Protein AF-B2ZT66-F1 (afdb_monomer_lite)

Foldseek 3Di:
DDKDFPVRVCVVVVDDPVVVVVVCVVVVWAWDDDPCNCVNVVNDPDDTTITDD

InterPro domains:
  IPR010613 Pescadillo [PF06732] (2-53)
  IPR010613 Pescadillo [PTHR12221] (2-52)

Sequence (53 aa):
VNYISRRQALKKLQLSLKDFRRLCILKGIYPHEPAHKKKVNKGSTENRVWYYR

Organism: Heterorhabditis megidis (NCBI:tx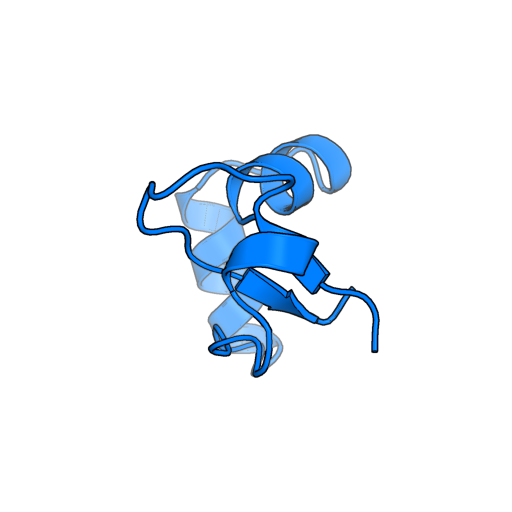id52065)

Structure (mmCIF, N/CA/C/O backbone):
data_AF-B2ZT66-F1
#
_entry.id   AF-B2ZT66-F1
#
loop_
_atom_site.group_PDB
_atom_site.id
_atom_site.type_symbol
_atom_site.label_atom_id
_atom_site.label_alt_id
_atom_site.label_comp_id
_atom_site.label_asym_id
_atom_site.label_entity_id
_atom_site.label_seq_id
_atom_site.pdbx_PDB_ins_code
_atom_site.Cartn_x
_atom_site.Cartn_y
_atom_site.Cartn_z
_atom_site.occupancy
_atom_site.B_iso_or_equiv
_atom_site.auth_seq_id
_atom_site.auth_comp_id
_atom_site.auth_asym_id
_atom_site.auth_atom_id
_atom_site.pdbx_PDB_model_num
ATOM 1 N N . VAL A 1 1 ? 0.041 1.236 -17.111 1.00 62.50 1 VAL A N 1
ATOM 2 C CA . VAL A 1 1 ? -0.626 0.812 -15.859 1.00 62.50 1 VAL A CA 1
ATOM 3 C C . VAL A 1 1 ? 0.271 1.154 -14.683 1.00 62.50 1 VAL A C 1
ATOM 5 O O . VAL A 1 1 ? 1.434 0.764 -14.693 1.00 62.50 1 VAL A O 1
ATOM 8 N N . ASN A 1 2 ? -0.219 1.956 -13.737 1.00 86.62 2 ASN A N 1
ATOM 9 C CA . ASN A 1 2 ? 0.567 2.383 -12.580 1.00 86.62 2 ASN A CA 1
ATOM 10 C C . ASN A 1 2 ? 0.354 1.407 -11.421 1.00 86.62 2 ASN A C 1
ATOM 12 O O . ASN A 1 2 ? -0.781 1.105 -11.068 1.00 86.62 2 ASN A O 1
ATOM 16 N N . TYR A 1 3 ? 1.451 0.940 -10.830 1.00 91.56 3 TYR A N 1
ATOM 17 C CA . TYR A 1 3 ? 1.426 0.057 -9.668 1.00 91.56 3 TYR A CA 1
ATOM 18 C C . TYR A 1 3 ? 1.807 0.824 -8.406 1.00 91.56 3 TYR A C 1
ATOM 20 O O . TYR A 1 3 ? 2.644 1.732 -8.437 1.00 91.56 3 TYR A O 1
ATOM 28 N N . ILE A 1 4 ? 1.220 0.430 -7.283 1.00 93.62 4 ILE A N 1
ATOM 29 C CA . ILE A 1 4 ? 1.579 0.906 -5.953 1.00 93.62 4 ILE A CA 1
ATOM 30 C C . ILE A 1 4 ? 1.979 -0.282 -5.079 1.00 93.62 4 ILE A C 1
ATOM 32 O O . ILE A 1 4 ? 1.336 -1.330 -5.086 1.00 93.62 4 ILE A O 1
ATOM 36 N N . SER A 1 5 ? 3.074 -0.147 -4.333 1.00 93.50 5 SER A N 1
ATOM 37 C CA . SER A 1 5 ? 3.484 -1.197 -3.396 1.00 93.50 5 SER A CA 1
ATOM 38 C C . SER A 1 5 ? 2.577 -1.206 -2.165 1.00 93.50 5 SER A C 1
ATOM 40 O O . SER A 1 5 ? 2.078 -0.157 -1.747 1.00 93.50 5 SER A O 1
ATOM 42 N N . ARG A 1 6 ? 2.436 -2.362 -1.502 1.00 94.44 6 ARG A N 1
ATOM 43 C CA . ARG A 1 6 ? 1.677 -2.478 -0.238 1.00 94.44 6 ARG A CA 1
ATOM 44 C C . ARG A 1 6 ? 2.041 -1.393 0.784 1.00 94.44 6 ARG A C 1
ATOM 46 O O . ARG A 1 6 ? 1.163 -0.791 1.389 1.00 94.44 6 ARG A O 1
ATOM 53 N N . ARG A 1 7 ? 3.339 -1.126 0.972 1.00 94.00 7 ARG A N 1
ATOM 54 C CA . ARG A 1 7 ? 3.833 -0.134 1.947 1.00 94.00 7 ARG A CA 1
ATOM 55 C C . ARG A 1 7 ? 3.413 1.290 1.581 1.00 94.00 7 ARG A C 1
ATOM 57 O O . ARG A 1 7 ? 3.055 2.065 2.461 1.00 94.00 7 ARG A O 1
ATOM 64 N N . GLN A 1 8 ? 3.442 1.629 0.294 1.00 94.12 8 GLN A N 1
ATOM 65 C CA . GLN A 1 8 ? 2.978 2.932 -0.184 1.00 94.12 8 GLN A CA 1
ATOM 66 C C . GLN A 1 8 ? 1.459 3.069 -0.047 1.00 94.12 8 GLN A C 1
ATOM 68 O O . GLN A 1 8 ? 0.999 4.124 0.377 1.00 94.12 8 GLN A O 1
ATOM 73 N N . ALA A 1 9 ? 0.697 2.013 -0.347 1.00 95.44 9 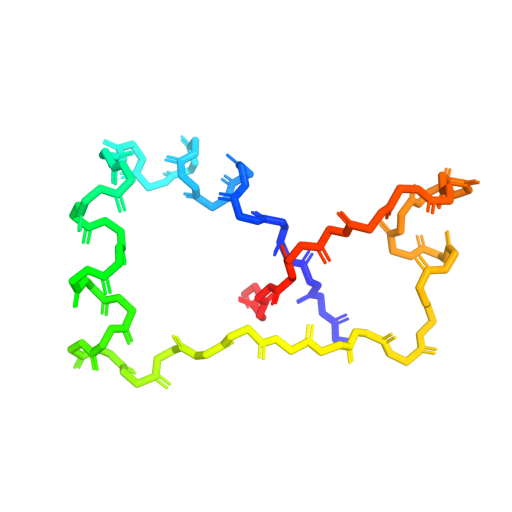ALA A N 1
ATOM 74 C CA . ALA A 1 9 ? -0.755 2.004 -0.179 1.00 95.44 9 ALA A CA 1
ATOM 75 C C . ALA A 1 9 ? -1.151 2.217 1.291 1.00 95.44 9 ALA A C 1
ATOM 77 O O . ALA A 1 9 ? -1.967 3.087 1.580 1.00 95.44 9 ALA A O 1
ATOM 78 N N . LEU A 1 10 ? -0.489 1.517 2.220 1.00 96.25 10 LEU A N 1
ATOM 79 C CA . LEU A 1 10 ? -0.672 1.711 3.662 1.00 96.25 10 LEU A CA 1
ATOM 80 C C . LEU A 1 10 ? -0.383 3.152 4.093 1.00 96.25 10 LEU A C 1
ATOM 82 O O . LEU A 1 10 ? -1.198 3.757 4.781 1.00 96.25 10 LEU A O 1
ATOM 86 N N . LYS A 1 11 ? 0.744 3.729 3.648 1.00 96.38 11 LYS A N 1
ATOM 87 C C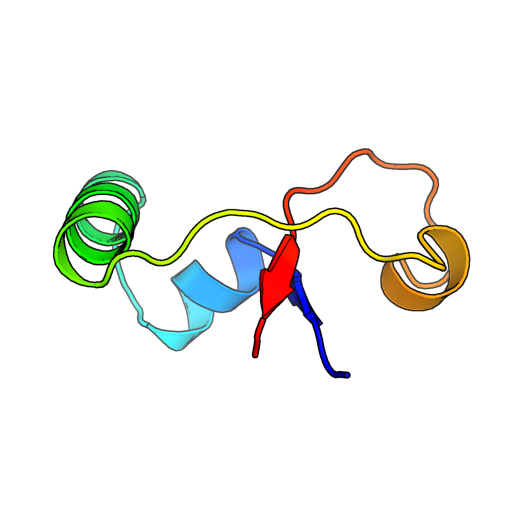A . LYS A 1 11 ? 1.115 5.114 3.985 1.00 96.38 11 LYS A CA 1
ATOM 88 C C . LYS A 1 11 ? 0.126 6.137 3.417 1.00 96.38 11 LYS A C 1
ATOM 90 O O . LYS A 1 11 ? -0.140 7.139 4.067 1.00 96.38 11 LYS A O 1
ATOM 95 N N . LYS A 1 12 ? -0.404 5.894 2.214 1.00 95.50 12 LYS A N 1
ATOM 96 C CA . LYS A 1 12 ? -1.354 6.794 1.549 1.00 95.50 12 LYS A CA 1
ATOM 97 C C . LYS A 1 12 ? -2.743 6.744 2.188 1.00 95.50 12 LYS A C 1
ATOM 99 O O . LYS A 1 12 ? -3.368 7.784 2.327 1.00 95.50 12 LYS A O 1
ATOM 104 N N . LEU A 1 13 ? -3.208 5.551 2.555 1.00 95.12 13 LEU A N 1
ATOM 105 C CA . LEU A 1 13 ? -4.519 5.349 3.179 1.00 95.12 13 LEU A CA 1
ATOM 106 C C . LEU A 1 13 ? -4.498 5.587 4.694 1.00 95.12 13 LEU A C 1
ATOM 108 O O . LEU A 1 13 ? -5.559 5.662 5.296 1.00 95.12 13 LEU A O 1
ATOM 112 N N . GLN A 1 14 ? -3.306 5.692 5.295 1.00 96.06 14 GLN A N 1
ATOM 113 C CA . GLN A 1 14 ? -3.109 5.856 6.739 1.00 96.06 14 GLN A CA 1
ATOM 114 C C . GLN A 1 14 ? -3.793 4.747 7.557 1.00 96.06 14 GLN A C 1
ATOM 116 O O . GLN A 1 14 ? -4.337 4.980 8.630 1.00 96.06 14 GLN A O 1
ATOM 121 N N . LEU A 1 15 ? -3.748 3.515 7.040 1.00 95.56 15 LEU A N 1
ATOM 122 C CA . LEU A 1 15 ? -4.367 2.345 7.661 1.00 95.56 15 LEU A CA 1
ATOM 123 C C . LEU A 1 15 ? -3.331 1.416 8.287 1.00 95.56 15 LEU A C 1
ATOM 125 O O . LEU A 1 15 ? -2.195 1.294 7.816 1.00 95.56 15 LEU A O 1
ATOM 129 N N . SER A 1 16 ? -3.773 0.673 9.303 1.00 96.38 16 SER A N 1
ATOM 130 C CA . SER A 1 16 ? -3.043 -0.493 9.789 1.00 96.38 16 SER A CA 1
ATOM 131 C C . SER A 1 16 ? -3.030 -1.605 8.728 1.00 96.38 16 SER A C 1
ATOM 133 O O . SER A 1 16 ? -3.883 -1.671 7.838 1.00 96.38 16 SER A O 1
ATOM 135 N N . LEU A 1 17 ? -2.081 -2.542 8.831 1.00 95.38 17 LEU A N 1
ATOM 136 C CA . LEU A 1 17 ? -2.032 -3.696 7.924 1.00 95.38 17 LEU A CA 1
ATOM 137 C C . LEU A 1 17 ? -3.301 -4.562 8.012 1.00 95.38 17 LEU A C 1
ATOM 139 O O . LEU A 1 17 ? -3.719 -5.140 7.008 1.00 95.38 17 LEU A O 1
ATOM 143 N N . LYS A 1 18 ? -3.905 -4.657 9.203 1.00 96.69 18 LYS A N 1
ATOM 144 C CA . LYS A 1 18 ? -5.119 -5.444 9.444 1.00 96.69 18 LYS A CA 1
ATOM 145 C C . LYS A 1 18 ? -6.310 -4.840 8.706 1.00 96.69 18 LYS A C 1
ATOM 147 O O . LYS A 1 18 ? -7.012 -5.560 7.996 1.00 96.69 18 LYS A O 1
ATOM 152 N N . ASP A 1 19 ? -6.488 -3.529 8.823 1.00 97.12 19 ASP A N 1
ATOM 153 C CA . ASP A 1 19 ? -7.615 -2.829 8.203 1.00 97.12 19 ASP A CA 1
ATOM 154 C C . ASP A 1 19 ? -7.452 -2.760 6.690 1.00 97.12 19 ASP A C 1
ATOM 156 O O . ASP A 1 19 ? -8.408 -2.996 5.958 1.00 97.12 19 ASP A O 1
ATOM 160 N N . PHE A 1 20 ? -6.221 -2.570 6.210 1.00 97.00 20 PHE A N 1
ATOM 161 C CA . PHE A 1 20 ? -5.920 -2.646 4.786 1.00 97.00 20 PHE A CA 1
ATOM 162 C C . PHE A 1 20 ? -6.293 -4.007 4.184 1.00 97.00 20 PHE A C 1
ATOM 164 O O . PHE A 1 20 ? -6.931 -4.055 3.139 1.00 97.00 20 PHE A O 1
ATOM 171 N N . ARG A 1 21 ? -5.962 -5.123 4.851 1.00 95.94 21 ARG A N 1
ATOM 172 C CA . ARG A 1 21 ? -6.342 -6.468 4.375 1.00 95.94 21 ARG A CA 1
ATOM 173 C C . ARG A 1 21 ? -7.858 -6.661 4.338 1.00 95.94 21 ARG A C 1
ATOM 175 O O . ARG A 1 21 ? -8.367 -7.194 3.357 1.00 95.94 21 ARG A O 1
ATOM 182 N N . ARG A 1 22 ? -8.573 -6.214 5.378 1.00 97.44 22 ARG A N 1
ATOM 183 C CA . ARG A 1 22 ? -10.046 -6.254 5.408 1.00 97.44 22 ARG A CA 1
ATOM 184 C C . ARG A 1 22 ? -10.640 -5.437 4.264 1.00 97.44 22 ARG A C 1
ATOM 186 O O . ARG A 1 22 ? -11.506 -5.935 3.555 1.00 97.44 22 ARG A O 1
ATOM 193 N N . LEU A 1 23 ? -10.128 -4.228 4.044 1.00 96.44 23 LEU A N 1
ATOM 194 C CA . LEU A 1 23 ? -10.551 -3.358 2.952 1.00 96.44 23 LEU A CA 1
ATOM 195 C C . LEU A 1 23 ? -10.298 -4.005 1.588 1.00 96.44 23 LEU A C 1
ATOM 197 O O . LEU A 1 23 ? -11.191 -3.984 0.748 1.00 96.44 23 LEU A O 1
ATOM 201 N N . CYS A 1 24 ? -9.131 -4.619 1.375 1.00 96.00 24 CYS A N 1
ATOM 202 C CA . CYS A 1 24 ? -8.819 -5.331 0.136 1.00 96.00 24 CYS A CA 1
ATOM 203 C C . CYS A 1 24 ? -9.831 -6.443 -0.165 1.00 96.00 24 CYS A C 1
ATOM 205 O O . CYS A 1 24 ? -10.291 -6.533 -1.295 1.00 96.00 24 CYS A O 1
ATOM 207 N N . ILE A 1 25 ? -10.231 -7.234 0.837 1.00 96.50 25 ILE A N 1
ATOM 208 C CA . ILE A 1 25 ? -11.256 -8.277 0.666 1.00 96.50 25 ILE A CA 1
ATOM 209 C C . ILE A 1 25 ? -12.607 -7.645 0.319 1.00 96.50 25 ILE A C 1
ATOM 211 O O . ILE A 1 25 ? -13.219 -8.011 -0.678 1.00 96.50 25 ILE A O 1
ATOM 215 N N . LEU A 1 26 ? -13.045 -6.654 1.102 1.00 96.88 26 LEU A N 1
ATOM 216 C CA . LEU A 1 26 ? -14.342 -5.996 0.912 1.00 96.88 26 LEU A CA 1
ATOM 217 C C . LEU A 1 26 ? -14.459 -5.267 -0.432 1.00 96.88 26 LEU A C 1
ATOM 219 O O . LEU A 1 26 ? -15.554 -5.132 -0.968 1.00 96.88 26 LE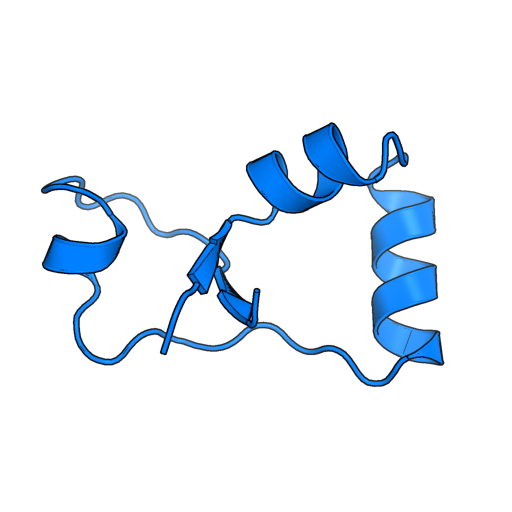U A O 1
ATOM 223 N N . LYS A 1 27 ? -13.344 -4.766 -0.965 1.00 95.62 27 LYS A N 1
ATOM 2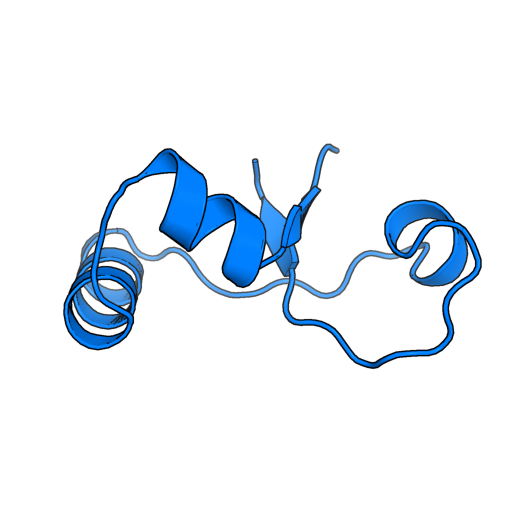24 C CA . LYS A 1 27 ? -13.288 -4.067 -2.254 1.00 95.62 27 LYS A CA 1
ATOM 225 C C . LYS A 1 27 ? -12.892 -4.976 -3.419 1.00 95.62 27 LYS A C 1
ATOM 227 O O . LYS A 1 27 ? -12.819 -4.483 -4.538 1.00 95.62 27 LYS A O 1
ATOM 232 N N . GLY A 1 28 ? -12.616 -6.261 -3.175 1.00 95.62 28 GLY A N 1
ATOM 233 C CA . GLY A 1 28 ? -12.139 -7.191 -4.204 1.00 95.62 28 GLY A CA 1
ATOM 234 C C . GLY A 1 28 ? -10.798 -6.780 -4.826 1.00 95.62 28 GLY A C 1
ATOM 235 O O . GLY A 1 28 ? -10.553 -7.038 -6.000 1.00 95.62 28 GLY A O 1
ATOM 236 N N . ILE A 1 29 ? -9.939 -6.095 -4.065 1.00 95.06 29 ILE A N 1
ATOM 237 C CA . ILE A 1 29 ? -8.624 -5.634 -4.520 1.00 95.06 29 ILE A CA 1
ATOM 238 C C . ILE A 1 29 ? -7.589 -6.701 -4.178 1.00 95.06 29 ILE A C 1
ATOM 240 O O . ILE A 1 29 ? -7.269 -6.922 -3.007 1.00 95.06 29 ILE A O 1
ATOM 244 N N . TYR A 1 30 ? -7.009 -7.307 -5.208 1.00 94.38 30 TYR A N 1
ATOM 245 C CA . TYR A 1 30 ? -5.999 -8.349 -5.070 1.00 94.38 30 TYR A CA 1
ATOM 246 C C . TYR A 1 30 ? -4.621 -7.862 -5.524 1.00 94.38 30 TYR A C 1
ATOM 248 O O . TYR A 1 30 ? -4.507 -6.919 -6.313 1.00 94.38 30 TYR A O 1
ATOM 256 N N . PRO A 1 31 ? -3.545 -8.459 -4.990 1.00 94.38 31 PRO A N 1
ATOM 257 C CA . PRO A 1 31 ? -2.211 -8.172 -5.475 1.00 94.38 31 PRO A CA 1
ATOM 258 C C . PRO A 1 31 ? -2.029 -8.692 -6.903 1.00 94.38 31 PRO A C 1
ATOM 260 O O . PRO A 1 31 ? -2.508 -9.768 -7.251 1.00 94.38 31 PRO A O 1
ATOM 263 N N . HIS A 1 32 ? -1.286 -7.943 -7.709 1.00 91.25 32 HIS A N 1
ATOM 264 C CA . HIS A 1 32 ? -0.958 -8.294 -9.085 1.00 91.25 32 HIS A CA 1
ATOM 265 C C . HIS A 1 32 ? 0.549 -8.336 -9.283 1.00 91.25 32 HIS A C 1
ATOM 267 O O . HIS A 1 32 ? 1.281 -7.508 -8.741 1.00 91.25 32 HIS A O 1
ATOM 273 N N . GLU A 1 33 ? 1.017 -9.265 -10.110 1.00 89.00 33 GLU A N 1
ATOM 274 C CA . GLU A 1 33 ? 2.404 -9.254 -10.550 1.00 89.00 33 GLU A CA 1
ATOM 275 C C . GLU A 1 33 ? 2.577 -8.289 -11.732 1.00 89.00 33 GLU A C 1
ATOM 277 O O . GLU A 1 33 ? 1.927 -8.455 -12.766 1.00 89.00 33 GLU A O 1
ATOM 282 N N . PRO A 1 34 ? 3.439 -7.264 -11.619 1.00 90.25 34 PRO A N 1
ATOM 283 C CA . PRO A 1 34 ? 3.711 -6.384 -12.742 1.00 90.25 34 PRO A CA 1
ATOM 284 C C . PRO A 1 34 ? 4.519 -7.122 -13.813 1.00 90.25 34 PRO A C 1
ATOM 286 O O . PRO A 1 34 ? 5.530 -7.754 -13.504 1.00 90.25 34 PRO A O 1
ATOM 289 N N . ALA A 1 35 ? 4.137 -6.953 -15.082 1.00 86.88 35 ALA A N 1
ATOM 290 C CA . ALA A 1 35 ? 4.830 -7.568 -16.221 1.00 86.88 35 ALA A CA 1
ATOM 291 C C . ALA A 1 35 ? 6.323 -7.185 -16.290 1.00 86.88 35 ALA A C 1
ATOM 293 O O . ALA A 1 35 ? 7.178 -8.002 -16.620 1.00 86.88 35 ALA A O 1
ATOM 294 N N . HIS A 1 36 ? 6.665 -5.950 -15.905 1.00 87.44 36 HIS A N 1
ATOM 295 C CA . HIS A 1 36 ? 8.042 -5.449 -15.889 1.00 87.44 36 HIS A CA 1
ATOM 296 C C . HIS A 1 36 ? 8.542 -5.190 -14.458 1.00 87.44 36 HIS A C 1
ATOM 298 O O . HIS A 1 36 ? 8.744 -4.038 -14.059 1.00 87.44 36 HIS A O 1
ATOM 304 N N . LYS A 1 37 ? 8.777 -6.265 -13.688 1.00 85.56 37 LYS A N 1
ATOM 305 C CA . LYS A 1 37 ? 9.202 -6.217 -12.270 1.00 85.56 37 LYS A CA 1
ATOM 306 C C . LYS A 1 37 ? 10.376 -5.254 -12.019 1.00 85.56 37 LYS A C 1
ATOM 308 O O . LYS A 1 37 ? 10.274 -4.396 -11.148 1.00 85.56 37 LYS A O 1
ATOM 313 N N . LYS A 1 38 ? 11.441 -5.301 -12.834 1.00 84.94 38 LYS A N 1
ATOM 314 C CA . LYS A 1 38 ? 12.631 -4.430 -12.688 1.00 84.94 38 LYS A CA 1
ATOM 315 C C . LYS A 1 38 ? 12.319 -2.934 -12.828 1.00 84.94 38 LYS A C 1
ATOM 317 O O . LYS A 1 38 ? 12.845 -2.128 -12.064 1.00 84.94 38 LYS A O 1
ATOM 322 N N . LYS A 1 39 ? 11.446 -2.560 -13.772 1.00 86.38 39 LYS A N 1
ATOM 323 C CA . LYS A 1 39 ? 11.055 -1.158 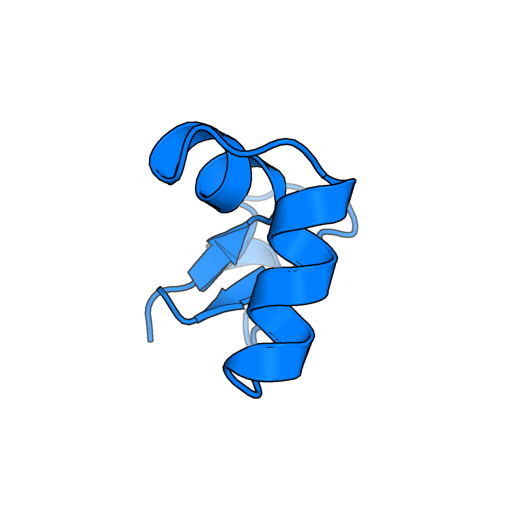-14.006 1.00 86.38 39 LYS A CA 1
ATOM 324 C C . LYS A 1 39 ? 10.242 -0.618 -12.831 1.00 86.38 39 LYS A C 1
ATOM 326 O O . LYS A 1 39 ? 10.494 0.484 -12.356 1.00 86.38 39 LYS A O 1
ATOM 331 N N . VAL A 1 40 ? 9.303 -1.421 -12.329 1.00 87.62 40 VAL A N 1
ATOM 332 C CA . VAL A 1 40 ? 8.426 -1.046 -11.209 1.00 87.62 40 VAL A CA 1
ATOM 333 C C . VAL A 1 40 ? 9.192 -1.014 -9.878 1.00 87.62 40 VAL A C 1
ATOM 335 O O . VAL A 1 40 ? 9.013 -0.095 -9.080 1.00 87.62 40 VAL A O 1
ATOM 338 N N . ASN A 1 41 ? 10.128 -1.944 -9.677 1.00 87.00 41 ASN A N 1
ATOM 339 C CA . ASN A 1 41 ? 11.043 -1.962 -8.533 1.00 87.00 41 ASN A CA 1
ATOM 340 C C . ASN A 1 41 ? 12.182 -0.922 -8.617 1.00 87.00 41 ASN A C 1
ATOM 342 O O . ASN A 1 41 ? 13.018 -0.887 -7.715 1.00 87.00 41 ASN A O 1
ATOM 346 N N . LYS A 1 42 ? 12.250 -0.086 -9.666 1.00 86.00 42 LYS A N 1
ATOM 347 C CA . LYS A 1 42 ? 13.339 0.888 -9.890 1.00 86.00 42 LYS A CA 1
ATOM 348 C C . LYS A 1 42 ? 14.743 0.256 -9.817 1.00 86.00 42 LYS A C 1
ATOM 350 O O . LYS A 1 42 ? 15.641 0.806 -9.194 1.00 86.00 42 LYS A O 1
ATOM 355 N N . GLY A 1 43 ? 14.912 -0.925 -10.411 1.00 81.75 43 GLY A N 1
ATOM 356 C CA . GLY A 1 43 ? 16.181 -1.663 -10.416 1.00 81.75 43 GLY A CA 1
ATOM 357 C C . GLY A 1 43 ? 16.398 -2.601 -9.223 1.00 81.75 43 GLY A C 1
ATOM 358 O O . GLY A 1 43 ? 17.313 -3.414 -9.271 1.00 81.75 43 GLY A O 1
ATOM 359 N N . SER A 1 44 ? 15.544 -2.564 -8.194 1.00 85.06 44 SER A N 1
ATOM 360 C CA . SER A 1 44 ? 15.627 -3.510 -7.073 1.00 85.06 44 SER A CA 1
ATOM 361 C C . SER A 1 44 ? 15.142 -4.917 -7.461 1.00 85.06 44 SER A C 1
ATOM 363 O O . SER A 1 44 ? 14.163 -5.091 -8.195 1.00 85.06 44 SER A O 1
ATOM 365 N N . THR A 1 45 ? 15.816 -5.937 -6.937 1.00 82.94 45 THR A N 1
ATOM 366 C CA . THR A 1 45 ? 15.465 -7.360 -7.077 1.00 82.94 45 THR A CA 1
ATOM 367 C C . THR A 1 45 ? 14.554 -7.871 -5.960 1.00 82.94 45 THR A C 1
ATOM 369 O O . THR A 1 45 ? 14.153 -9.031 -5.990 1.00 82.94 45 THR A O 1
ATOM 372 N N . GLU A 1 46 ? 14.183 -7.025 -4.995 1.00 86.12 46 GLU A N 1
ATOM 373 C CA . GLU A 1 46 ? 13.310 -7.420 -3.889 1.00 86.12 46 GLU A CA 1
ATOM 374 C C . GLU A 1 46 ? 11.933 -7.884 -4.375 1.00 86.12 46 GLU A C 1
ATOM 376 O O . GLU A 1 46 ? 11.283 -7.233 -5.205 1.00 86.12 46 GLU A O 1
ATOM 381 N N . ASN A 1 47 ? 11.442 -8.976 -3.786 1.00 84.62 47 ASN A N 1
ATOM 382 C CA . ASN A 1 47 ? 10.091 -9.438 -4.048 1.00 84.62 47 ASN A CA 1
ATOM 383 C C . ASN A 1 47 ? 9.083 -8.562 -3.288 1.00 84.62 47 ASN A C 1
ATOM 385 O O . ASN A 1 47 ? 9.065 -8.526 -2.056 1.00 84.62 47 ASN A O 1
ATOM 389 N N . ARG A 1 48 ? 8.249 -7.823 -4.025 1.00 90.06 48 ARG A N 1
ATOM 390 C CA . ARG A 1 48 ? 7.272 -6.883 -3.464 1.00 90.06 48 ARG A CA 1
ATOM 391 C C . ARG A 1 48 ? 5.875 -7.198 -3.966 1.00 90.06 48 ARG A C 1
ATOM 393 O O . ARG A 1 48 ? 5.673 -7.543 -5.123 1.00 90.06 48 ARG A O 1
ATOM 400 N N . VAL A 1 49 ? 4.908 -7.002 -3.075 1.00 92.69 49 VAL A N 1
ATOM 401 C CA . VAL A 1 49 ? 3.485 -7.110 -3.395 1.00 92.69 49 VAL A CA 1
ATOM 402 C C . VAL A 1 49 ? 3.007 -5.790 -3.991 1.00 92.69 49 VAL A C 1
ATOM 404 O O . VAL A 1 49 ? 3.109 -4.737 -3.343 1.00 92.69 49 VAL A O 1
ATOM 407 N N . TRP A 1 50 ? 2.477 -5.868 -5.207 1.00 92.94 50 TRP A N 1
ATOM 408 C CA . TRP A 1 50 ? 2.007 -4.732 -5.988 1.00 92.94 50 TRP A CA 1
ATOM 409 C C . TRP A 1 50 ? 0.487 -4.755 -6.121 1.00 92.94 50 TRP A C 1
ATOM 411 O O . TRP A 1 50 ? -0.118 -5.812 -6.251 1.00 92.94 50 TRP A O 1
ATOM 421 N N . TYR A 1 51 ? -0.115 -3.575 -6.094 1.00 94.06 51 TYR A N 1
ATOM 422 C CA . TYR A 1 51 ? -1.531 -3.343 -6.357 1.00 94.06 51 TYR A CA 1
ATOM 423 C C . TYR A 1 51 ? -1.658 -2.356 -7.510 1.00 94.06 51 TYR A C 1
ATOM 425 O O . TYR A 1 51 ? -0.727 -1.585 -7.773 1.00 94.06 51 TYR A O 1
ATOM 433 N N . TYR A 1 52 ? -2.807 -2.349 -8.178 1.00 92.94 52 TYR A N 1
ATOM 434 C CA . TYR A 1 52 ? -3.127 -1.256 -9.086 1.00 92.94 52 TYR A CA 1
ATOM 435 C C . TYR A 1 52 ? -3.334 0.036 -8.301 1.00 92.94 52 TYR A C 1
ATOM 437 O O . TYR A 1 52 ? -3.853 0.024 -7.182 1.00 92.94 52 TYR A O 1
ATOM 445 N N . ARG A 1 53 ? -2.812 1.129 -8.857 1.00 85.56 53 ARG A N 1
ATOM 446 C CA . ARG A 1 53 ? -2.942 2.466 -8.285 1.00 85.56 53 ARG A CA 1
ATOM 447 C C . ARG A 1 53 ? -4.293 3.080 -8.613 1.00 85.56 53 ARG A C 1
ATOM 449 O O . ARG A 1 53 ? -4.718 2.925 -9.776 1.00 85.56 53 ARG A O 1
#

Secondary structure (DSSP, 8-state):
--EEEHHHHHHHHT--HHHHHHHHHHTT---B--TTHHHHTTT------EEE-

pLDDT: mean 91.48, std 6.02, range [62.5, 97.44]

Radius of gyration: 11.42 Å; chains: 1; bounding box: 30×16×26 Å